Protein AF-A0A973JVB3-F1 (afdb_monomer)

Structure (mmCIF, N/CA/C/O backbone):
data_AF-A0A973JVB3-F1
#
_entry.id   AF-A0A973JVB3-F1
#
loop_
_atom_site.group_PDB
_atom_site.id
_atom_site.type_symbol
_atom_site.label_atom_id
_atom_site.label_alt_id
_atom_site.label_comp_id
_atom_site.label_asym_id
_atom_site.label_entity_id
_atom_site.label_seq_id
_atom_site.pdbx_PDB_ins_code
_atom_site.Cartn_x
_atom_site.Cartn_y
_atom_site.Cartn_z
_atom_site.occupancy
_atom_site.B_iso_or_equiv
_atom_site.auth_seq_id
_atom_site.auth_comp_id
_atom_site.auth_asym_id
_atom_site.auth_atom_id
_atom_site.pdbx_PDB_model_num
ATOM 1 N N . MET A 1 1 ? -11.507 2.775 -20.007 1.00 52.94 1 MET A N 1
ATOM 2 C CA . MET A 1 1 ? -10.205 2.833 -20.712 1.00 52.94 1 MET A CA 1
ATOM 3 C C . MET A 1 1 ? -9.168 3.548 -19.853 1.00 52.94 1 MET A C 1
ATOM 5 O O . MET A 1 1 ? -8.205 2.884 -19.510 1.00 52.94 1 MET A O 1
ATOM 9 N N . ALA A 1 2 ? -9.436 4.765 -19.360 1.00 63.34 2 ALA A N 1
ATOM 10 C CA . ALA A 1 2 ? -8.522 5.528 -18.490 1.00 63.34 2 ALA A CA 1
ATOM 11 C C . ALA A 1 2 ? -7.919 4.757 -17.288 1.00 63.34 2 ALA A C 1
ATOM 13 O O . ALA A 1 2 ? -6.720 4.841 -17.047 1.00 63.34 2 ALA A O 1
ATOM 14 N N . ASP A 1 3 ? -8.703 3.939 -16.573 1.00 66.56 3 ASP A N 1
ATOM 15 C CA . ASP A 1 3 ? -8.200 3.204 -15.395 1.00 66.56 3 ASP A CA 1
ATOM 16 C C . ASP A 1 3 ? -7.107 2.171 -15.710 1.00 66.56 3 ASP A C 1
ATOM 18 O O . ASP A 1 3 ? -6.254 1.888 -14.866 1.00 66.56 3 ASP A O 1
ATOM 22 N N . LYS A 1 4 ? -7.126 1.580 -16.914 1.00 71.69 4 LYS A N 1
ATOM 23 C CA . LYS A 1 4 ? -6.082 0.632 -17.335 1.00 71.69 4 LYS A CA 1
ATOM 24 C C . LYS A 1 4 ? -4.776 1.361 -17.631 1.00 71.69 4 LYS A C 1
ATOM 26 O O . LYS A 1 4 ? -3.719 0.867 -17.244 1.00 71.69 4 LYS A O 1
ATOM 31 N N . ASP A 1 5 ? -4.865 2.535 -18.244 1.00 80.25 5 ASP A N 1
ATO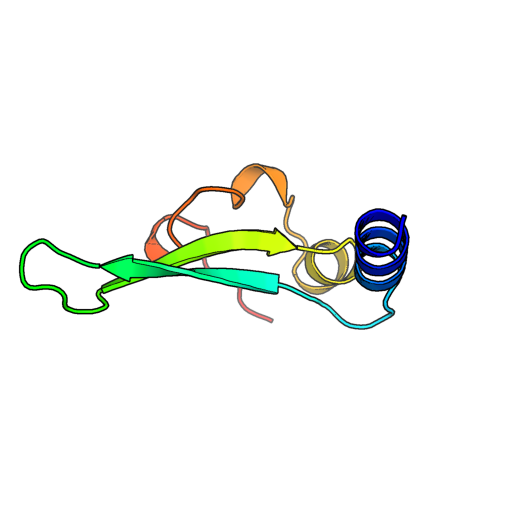M 32 C CA . ASP A 1 5 ? -3.701 3.341 -18.605 1.00 80.25 5 ASP A CA 1
ATOM 33 C C . ASP A 1 5 ? -2.997 3.861 -17.345 1.00 80.25 5 ASP A C 1
ATOM 35 O O . ASP A 1 5 ? -1.784 3.718 -17.209 1.00 80.25 5 ASP A O 1
ATOM 39 N N . CYS A 1 6 ? -3.757 4.337 -16.352 1.00 82.19 6 CYS A N 1
ATOM 40 C CA . CYS A 1 6 ? -3.202 4.764 -15.065 1.00 82.19 6 CYS A CA 1
ATOM 41 C C . CYS A 1 6 ? -2.491 3.625 -14.317 1.00 82.19 6 CYS A C 1
ATOM 43 O O . CYS A 1 6 ? -1.404 3.831 -13.777 1.00 82.19 6 CYS A O 1
ATOM 45 N N . LYS A 1 7 ? -3.062 2.412 -14.307 1.00 84.69 7 LYS A N 1
ATOM 46 C CA . LYS A 1 7 ? -2.415 1.241 -13.687 1.00 84.69 7 LYS A CA 1
ATOM 47 C C . LYS A 1 7 ? -1.096 0.889 -14.373 1.00 84.69 7 LYS A C 1
ATOM 49 O O . LYS A 1 7 ? -0.111 0.630 -13.690 1.00 84.69 7 LYS A O 1
ATOM 54 N N . LEU A 1 8 ? -1.069 0.910 -15.706 1.00 88.19 8 LEU A N 1
ATOM 55 C CA . LEU A 1 8 ? 0.142 0.649 -16.486 1.00 88.19 8 LEU A CA 1
ATOM 56 C C . LEU A 1 8 ? 1.232 1.699 -16.242 1.00 88.19 8 LEU A C 1
ATOM 58 O O . LEU A 1 8 ? 2.407 1.339 -16.169 1.00 88.19 8 LEU A O 1
ATOM 62 N N . ILE A 1 9 ? 0.848 2.970 -16.092 1.00 89.38 9 ILE A N 1
ATOM 63 C CA . ILE A 1 9 ? 1.776 4.058 -15.761 1.00 89.38 9 ILE A CA 1
ATOM 64 C C . ILE A 1 9 ? 2.388 3.832 -14.378 1.00 89.38 9 ILE A C 1
ATOM 66 O O . ILE A 1 9 ? 3.608 3.857 -14.254 1.00 89.38 9 ILE A O 1
ATOM 70 N N . ILE A 1 10 ? 1.567 3.564 -13.357 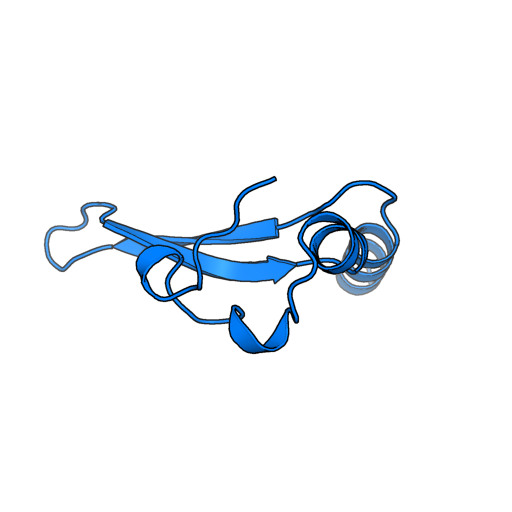1.00 91.19 10 ILE A N 1
ATOM 71 C CA . ILE A 1 10 ? 2.039 3.349 -11.980 1.00 91.19 10 ILE A CA 1
ATOM 72 C C . ILE A 1 10 ? 2.969 2.130 -11.896 1.00 91.19 10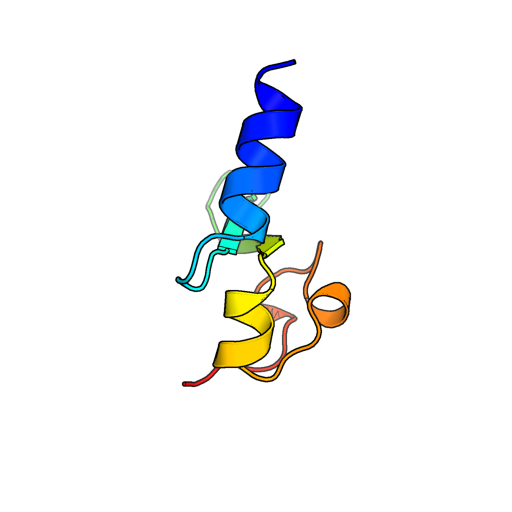 ILE A C 1
ATOM 74 O O . ILE A 1 10 ? 4.031 2.210 -11.278 1.00 91.19 10 ILE A O 1
ATOM 78 N N . GLU A 1 11 ? 2.613 1.023 -12.555 1.00 93.50 11 GLU A N 1
ATOM 79 C CA . GLU A 1 11 ? 3.423 -0.203 -12.548 1.00 93.50 11 GLU A CA 1
ATOM 80 C C . GLU A 1 11 ? 4.808 -0.002 -13.187 1.00 93.50 11 GLU A C 1
ATOM 82 O O . GLU A 1 11 ? 5.766 -0.673 -12.813 1.00 93.50 11 GLU A O 1
ATOM 87 N N . ASN A 1 12 ? 4.939 0.938 -14.128 1.00 91.62 12 ASN A N 1
ATOM 88 C CA . ASN A 1 12 ? 6.197 1.230 -14.822 1.00 91.62 12 ASN A CA 1
ATOM 89 C C . ASN A 1 12 ? 6.870 2.532 -14.375 1.00 91.62 12 ASN A C 1
ATOM 91 O O . ASN A 1 12 ? 7.859 2.941 -14.983 1.00 91.62 12 ASN A O 1
ATOM 95 N N . PHE A 1 13 ? 6.355 3.180 -13.333 1.00 92.62 13 PHE A N 1
ATOM 96 C CA . PHE A 1 13 ? 6.923 4.415 -12.816 1.00 92.62 13 PHE A CA 1
ATOM 97 C C . PHE A 1 13 ? 8.284 4.132 -12.150 1.00 92.62 13 PHE A C 1
ATOM 99 O O . PHE A 1 13 ? 8.350 3.228 -11.318 1.00 92.62 13 PHE A O 1
ATOM 106 N N . PRO A 1 14 ? 9.359 4.885 -12.465 1.00 93.25 14 PRO A N 1
ATOM 107 C CA . PRO A 1 14 ? 10.725 4.607 -11.994 1.00 93.25 14 PRO A CA 1
ATOM 108 C C . PRO A 1 14 ? 10.970 5.066 -10.546 1.00 93.25 14 PRO A C 1
ATOM 110 O O . PRO A 1 14 ? 12.095 5.361 -10.155 1.00 93.25 14 PRO A O 1
ATOM 113 N N . ILE A 1 15 ? 9.902 5.216 -9.763 1.00 94.12 15 ILE A N 1
ATOM 114 C CA . ILE A 1 15 ? 9.948 5.568 -8.345 1.00 94.12 15 ILE A CA 1
ATOM 115 C C . ILE A 1 15 ? 9.037 4.586 -7.616 1.00 94.12 15 ILE A C 1
ATOM 117 O O . ILE A 1 15 ? 7.935 4.288 -8.089 1.00 94.12 15 ILE A O 1
ATOM 121 N N . GLY A 1 16 ? 9.496 4.096 -6.463 1.00 93.31 16 GLY A N 1
ATOM 122 C CA . GLY A 1 16 ? 8.711 3.221 -5.603 1.00 93.31 16 GLY A CA 1
ATOM 123 C C . GLY A 1 16 ? 7.361 3.848 -5.261 1.00 93.31 16 GLY A C 1
ATOM 124 O O . GLY A 1 16 ? 7.286 4.965 -4.748 1.00 93.31 16 GLY A O 1
ATOM 125 N N . PHE A 1 17 ? 6.289 3.121 -5.554 1.00 94.69 17 PHE A N 1
ATOM 126 C CA . PHE A 1 17 ? 4.919 3.536 -5.302 1.00 94.69 17 PHE A CA 1
ATOM 127 C C . PHE A 1 17 ? 4.225 2.535 -4.385 1.00 94.69 17 PHE A C 1
ATOM 129 O O . PHE A 1 17 ? 4.288 1.325 -4.605 1.00 94.69 17 PHE A O 1
ATOM 136 N N . ILE A 1 18 ? 3.496 3.064 -3.404 1.00 93.69 18 ILE A N 1
ATOM 137 C CA . ILE A 1 18 ? 2.617 2.308 -2.5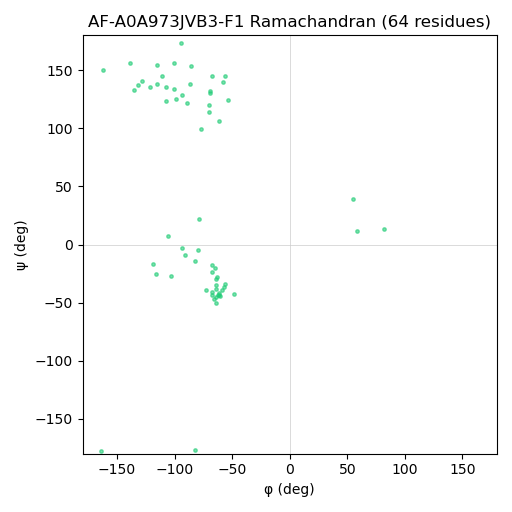19 1.00 93.69 18 ILE A CA 1
ATOM 138 C C . ILE A 1 18 ? 1.286 3.044 -2.364 1.00 93.69 18 ILE A C 1
ATOM 140 O O . ILE A 1 18 ? 1.243 4.249 -2.119 1.00 93.69 18 ILE A O 1
ATOM 144 N N . TYR A 1 19 ? 0.190 2.305 -2.502 1.00 94.31 19 TYR A N 1
ATOM 145 C CA . TYR A 1 19 ? -1.159 2.776 -2.230 1.00 94.31 19 TYR A CA 1
ATOM 146 C C . TYR A 1 19 ? -1.675 2.142 -0.942 1.00 94.31 19 TYR A C 1
ATOM 148 O O . TYR A 1 19 ? -1.727 0.915 -0.817 1.00 94.31 19 TYR A O 1
ATOM 156 N N . LEU A 1 20 ? -2.071 2.988 0.005 1.00 95.81 20 LEU A N 1
ATOM 157 C CA . LEU A 1 20 ? -2.508 2.601 1.341 1.00 95.81 20 LEU A CA 1
ATOM 158 C C . LEU A 1 20 ? -3.983 2.954 1.541 1.00 95.81 20 LEU A C 1
ATOM 160 O O . LEU A 1 20 ? -4.420 4.048 1.183 1.00 95.81 20 LEU A O 1
ATOM 164 N N . LYS A 1 21 ? -4.740 2.048 2.159 1.00 96.75 21 LYS A N 1
ATOM 165 C CA . LYS A 1 21 ? -6.067 2.340 2.719 1.00 96.75 21 LYS A CA 1
ATOM 166 C C . LYS A 1 21 ? -5.932 2.521 4.218 1.00 96.75 21 LYS A C 1
ATOM 168 O O . LYS A 1 21 ? -5.319 1.688 4.870 1.00 96.75 21 LYS A O 1
ATOM 173 N N . THR A 1 22 ? -6.530 3.555 4.786 1.00 97.62 22 THR A N 1
ATOM 174 C CA . THR A 1 22 ? -6.565 3.711 6.243 1.00 97.62 22 THR A CA 1
ATOM 175 C C . THR A 1 22 ? -7.458 2.638 6.870 1.00 97.62 22 THR A C 1
ATOM 177 O O . THR A 1 22 ? -8.580 2.417 6.411 1.00 97.62 22 THR A O 1
ATOM 180 N N . ALA A 1 23 ? -6.974 1.975 7.918 1.00 96.94 23 ALA A N 1
ATOM 181 C CA . ALA A 1 23 ? -7.767 1.084 8.754 1.00 96.94 23 ALA A CA 1
ATOM 182 C C . ALA A 1 23 ? -8.306 1.862 9.957 1.00 96.94 23 ALA A C 1
ATOM 184 O O . ALA A 1 23 ? -7.541 2.508 10.678 1.00 96.94 23 ALA A O 1
ATOM 185 N N . PHE A 1 24 ? -9.615 1.769 10.183 1.00 97.62 24 PHE A N 1
ATOM 186 C CA . PHE A 1 24 ? -10.296 2.430 11.291 1.00 97.62 24 PHE A CA 1
ATOM 187 C C . PHE A 1 24 ? -10.782 1.407 12.318 1.00 97.62 24 PHE A C 1
ATOM 189 O O . PHE A 1 24 ? -11.185 0.298 11.959 1.00 97.62 24 PHE A O 1
ATOM 196 N N . ASN A 1 25 ? -10.743 1.773 13.595 1.00 96.69 25 ASN A N 1
ATOM 197 C CA . ASN A 1 25 ? -11.373 0.997 14.662 1.00 96.69 25 ASN A CA 1
ATOM 198 C C . ASN A 1 25 ? -12.884 1.316 14.763 1.00 96.69 25 ASN A C 1
ATOM 200 O O . ASN A 1 25 ? -13.436 2.086 13.978 1.00 96.69 25 ASN A O 1
ATOM 204 N N . GLN A 1 26 ? -13.574 0.718 15.740 1.00 97.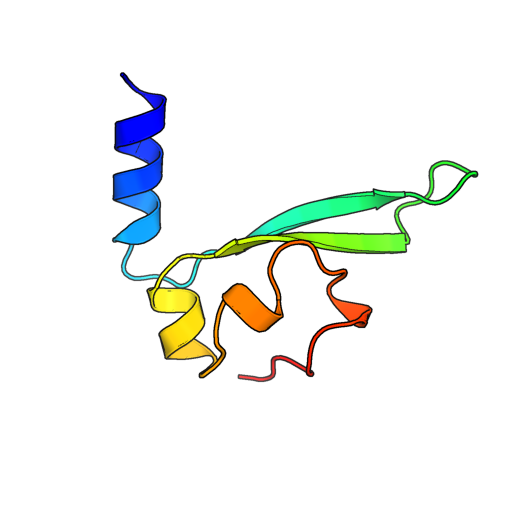19 26 GLN A N 1
ATOM 205 C CA . GLN A 1 26 ? -15.020 0.907 15.932 1.00 97.19 26 GLN A CA 1
ATOM 206 C C . GLN A 1 26 ? -15.407 2.331 16.368 1.00 97.19 26 GLN A C 1
ATOM 208 O O . GLN A 1 26 ? -16.538 2.745 16.124 1.00 97.19 26 GLN A O 1
ATOM 213 N N . SER A 1 27 ? -14.488 3.085 16.982 1.00 97.50 27 SER A N 1
ATOM 214 C CA . SER A 1 27 ? -14.671 4.503 17.323 1.00 97.50 27 SER A CA 1
ATOM 215 C C . SER A 1 27 ? -14.452 5.441 16.130 1.00 97.50 27 SER A C 1
ATOM 217 O O . SER A 1 27 ? -14.689 6.640 16.257 1.00 97.50 27 SER A O 1
ATOM 219 N N . GLY A 1 28 ? -14.042 4.921 14.967 1.00 96.88 28 GLY A N 1
ATOM 220 C CA . GLY A 1 28 ? -13.761 5.718 13.772 1.00 96.88 28 GLY A CA 1
ATOM 221 C C . GLY A 1 28 ? -12.371 6.361 13.763 1.00 96.88 28 GLY A C 1
ATOM 222 O O . GLY A 1 28 ? -12.106 7.235 12.941 1.00 96.88 28 GLY A O 1
ATOM 223 N N . GLU A 1 29 ? -11.470 5.939 14.647 1.00 97.69 29 GLU A N 1
ATOM 224 C CA . GLU A 1 29 ? -10.094 6.429 14.706 1.00 97.69 29 GLU A CA 1
ATOM 225 C C . GLU A 1 29 ? -9.208 5.627 13.750 1.00 97.69 29 GLU A C 1
ATOM 227 O O . GLU A 1 29 ? -9.317 4.401 13.657 1.00 97.69 29 GLU A O 1
ATOM 232 N N . ALA A 1 30 ? -8.315 6.318 13.040 1.00 97.62 30 ALA A N 1
ATOM 233 C CA . ALA A 1 3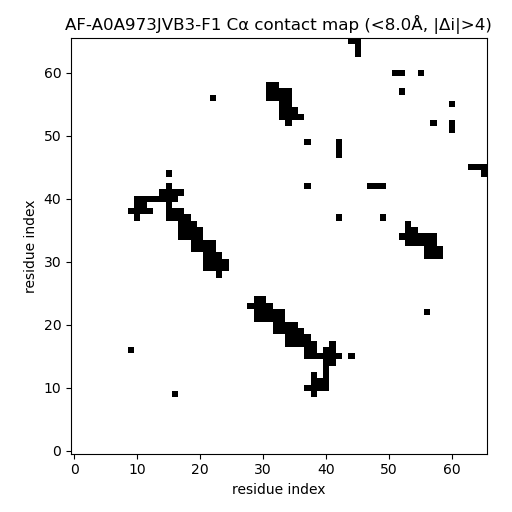0 ? -7.311 5.680 12.199 1.00 97.62 30 ALA A CA 1
ATOM 234 C C . ALA A 1 30 ? -6.268 4.984 13.083 1.00 97.62 30 ALA A C 1
ATOM 236 O O . ALA A 1 30 ? -5.604 5.637 13.886 1.00 97.62 30 ALA A O 1
ATOM 237 N N . VAL A 1 31 ? -6.120 3.670 12.927 1.00 97.38 31 VAL A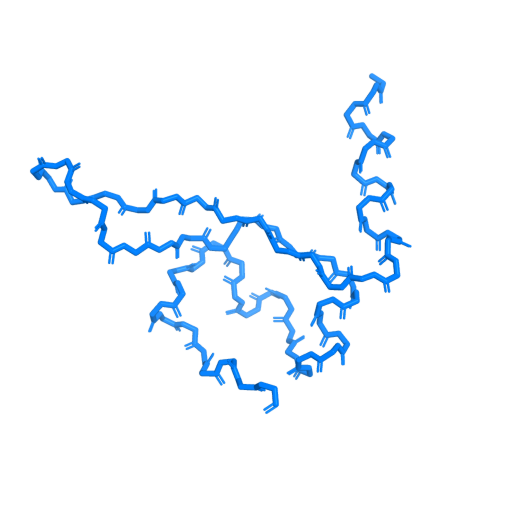 N 1
ATOM 238 C CA . VAL A 1 31 ? -5.225 2.850 13.763 1.00 97.38 31 VAL A CA 1
ATOM 239 C C . VAL A 1 31 ? -4.123 2.155 12.974 1.00 97.38 31 VAL A C 1
ATOM 241 O O . VAL A 1 31 ? -3.157 1.689 13.568 1.00 97.38 31 VAL A O 1
ATOM 244 N N . ASP A 1 32 ? -4.258 2.063 11.650 1.00 96.75 32 ASP A N 1
ATOM 245 C CA . ASP A 1 32 ? -3.277 1.409 10.783 1.00 96.75 32 ASP A CA 1
ATOM 246 C C . ASP A 1 32 ? -3.494 1.788 9.310 1.00 96.75 32 ASP A C 1
ATOM 248 O O . ASP A 1 32 ? -4.419 2.534 8.970 1.00 96.75 32 ASP A O 1
ATOM 252 N N . PHE A 1 33 ? -2.693 1.206 8.423 1.00 97.06 33 PHE A N 1
ATOM 253 C CA . PHE A 1 33 ? -2.899 1.227 6.983 1.00 97.06 33 PHE A CA 1
ATOM 254 C C . PHE A 1 33 ? -2.852 -0.179 6.400 1.00 97.06 33 PHE A C 1
ATOM 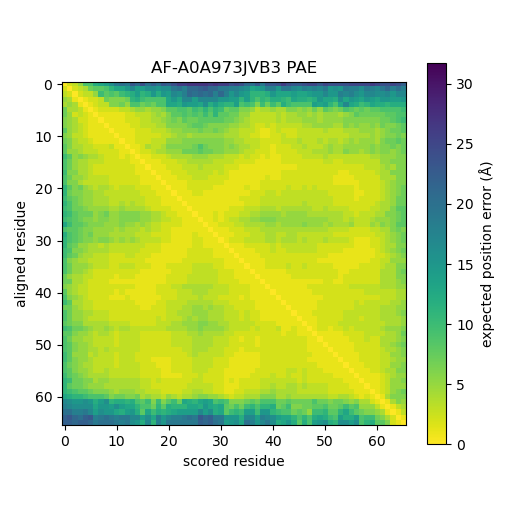256 O O . PHE A 1 33 ? -2.005 -0.978 6.770 1.00 97.06 33 PHE A O 1
ATOM 263 N N . ILE A 1 34 ? -3.723 -0.459 5.437 1.00 96.50 34 ILE A N 1
ATOM 264 C CA . ILE A 1 34 ? -3.742 -1.689 4.652 1.00 96.50 34 ILE A CA 1
ATOM 265 C C . ILE A 1 34 ? -3.057 -1.427 3.313 1.00 96.50 34 ILE A C 1
ATOM 267 O O . ILE A 1 34 ? -3.461 -0.524 2.566 1.00 96.50 34 ILE A O 1
ATOM 271 N N . VAL A 1 35 ? -2.053 -2.237 2.981 1.00 95.38 35 VAL A N 1
ATOM 272 C CA . VAL A 1 35 ? -1.362 -2.153 1.689 1.00 95.38 35 VAL A CA 1
ATOM 273 C C . VAL A 1 35 ? -2.298 -2.620 0.587 1.00 95.38 35 VAL A C 1
ATOM 275 O O . VAL A 1 35 ? -2.668 -3.784 0.517 1.00 95.38 35 VAL A O 1
ATOM 278 N N . SER A 1 36 ? -2.687 -1.709 -0.295 1.00 94.81 36 SER A N 1
ATOM 279 C CA . SER A 1 36 ? -3.661 -1.998 -1.353 1.00 94.81 36 SER A CA 1
ATOM 280 C C . SER A 1 36 ? -3.031 -2.199 -2.723 1.00 94.81 36 SER A C 1
ATOM 282 O O . SER A 1 36 ? -3.615 -2.864 -3.572 1.00 94.81 36 SER A O 1
ATOM 284 N N . SER A 1 37 ? -1.872 -1.591 -2.971 1.00 94.12 37 SER A N 1
ATOM 285 C CA . SER A 1 37 ? -1.098 -1.791 -4.195 1.00 94.12 37 SER A CA 1
ATOM 286 C C . SER A 1 37 ? 0.328 -1.320 -3.977 1.00 94.12 37 SER A C 1
ATOM 288 O O . SER A 1 37 ? 0.554 -0.353 -3.257 1.00 94.12 37 SER A O 1
ATOM 290 N N . VAL A 1 38 ? 1.271 -1.941 -4.671 1.00 94.69 38 VAL A N 1
ATOM 291 C CA . VAL A 1 38 ? 2.637 -1.440 -4.850 1.00 94.69 38 VAL A CA 1
ATOM 292 C C . VAL A 1 38 ? 3.056 -1.676 -6.296 1.00 94.69 38 VAL A C 1
ATOM 294 O O . VAL A 1 38 ? 2.474 -2.546 -6.952 1.00 94.69 38 VAL A O 1
ATOM 297 N N . ASN A 1 39 ? 4.018 -0.905 -6.798 1.00 96.25 39 ASN A N 1
ATOM 298 C CA . ASN A 1 39 ? 4.624 -1.155 -8.109 1.00 96.25 39 ASN A CA 1
ATOM 299 C C . ASN A 1 39 ? 5.905 -1.997 -7.990 1.00 96.25 39 ASN A C 1
ATOM 301 O O . ASN A 1 39 ? 6.398 -2.254 -6.890 1.00 96.25 39 ASN A O 1
ATOM 305 N N . LYS A 1 40 ? 6.461 -2.401 -9.138 1.00 95.69 40 LYS A N 1
ATOM 306 C CA . LYS A 1 40 ? 7.721 -3.161 -9.199 1.00 95.69 40 LYS A CA 1
ATOM 307 C C . LYS A 1 40 ? 8.902 -2.426 -8.560 1.00 95.69 40 LYS A C 1
ATOM 309 O O . LYS A 1 40 ? 9.686 -3.042 -7.852 1.00 95.69 40 LYS A O 1
ATOM 314 N N . GLU A 1 41 ? 8.988 -1.108 -8.743 1.00 95.81 41 GLU A N 1
ATOM 315 C CA . GLU A 1 41 ? 10.103 -0.315 -8.216 1.00 95.81 41 GLU A CA 1
ATOM 316 C C . GLU A 1 41 ? 10.126 -0.337 -6.681 1.00 95.81 41 GLU A C 1
ATOM 318 O O . GLU A 1 41 ? 11.186 -0.387 -6.066 1.00 95.81 41 GLU A O 1
ATOM 323 N N . PHE A 1 42 ? 8.953 -0.365 -6.040 1.00 94.19 42 PHE A N 1
ATOM 324 C CA . PHE A 1 42 ? 8.845 -0.503 -4.590 1.00 94.19 42 PHE A CA 1
ATOM 325 C C . PHE A 1 42 ? 9.393 -1.852 -4.102 1.00 94.19 42 PHE A C 1
ATOM 327 O O . PHE A 1 42 ? 10.160 -1.893 -3.142 1.00 94.19 42 PHE A O 1
ATOM 334 N N . GLU A 1 43 ? 9.043 -2.954 -4.770 1.00 93.00 43 GLU A N 1
ATOM 335 C CA . GLU A 1 43 ? 9.592 -4.277 -4.442 1.00 93.00 43 GLU A CA 1
ATOM 336 C C . GLU A 1 43 ? 11.110 -4.322 -4.604 1.00 93.00 43 GLU A C 1
ATOM 338 O O . GLU A 1 43 ? 11.818 -4.846 -3.742 1.00 93.00 43 GLU A O 1
ATOM 343 N N . GLU A 1 44 ? 11.616 -3.756 -5.699 1.00 93.06 44 GLU A N 1
ATOM 344 C CA . GLU A 1 44 ? 13.041 -3.754 -6.009 1.00 93.06 44 GLU A CA 1
ATOM 345 C C . GLU A 1 44 ? 13.849 -2.904 -5.029 1.00 93.06 44 GLU A C 1
ATOM 347 O O . GLU A 1 44 ? 14.931 -3.338 -4.614 1.00 93.06 44 GLU A O 1
ATOM 352 N N . LEU A 1 45 ? 13.330 -1.737 -4.640 1.00 92.06 45 LEU A N 1
ATOM 353 C CA . LEU A 1 45 ? 13.972 -0.824 -3.697 1.00 92.06 45 LEU A CA 1
ATOM 354 C C . LEU A 1 45 ? 14.072 -1.444 -2.301 1.00 92.06 45 LEU A C 1
ATOM 356 O O . LEU A 1 45 ? 15.141 -1.425 -1.696 1.00 92.06 45 LEU A O 1
ATOM 360 N N . PHE A 1 46 ? 12.977 -2.028 -1.813 1.00 89.50 46 PHE A N 1
ATOM 361 C CA . PHE A 1 46 ? 12.895 -2.552 -0.448 1.00 89.50 46 PHE A CA 1
ATOM 362 C C . PHE A 1 46 ? 13.233 -4.043 -0.327 1.00 89.50 46 PHE A C 1
ATOM 364 O O . PHE A 1 46 ? 13.261 -4.572 0.780 1.00 89.50 46 PHE A O 1
ATOM 371 N N . LYS A 1 47 ? 13.507 -4.728 -1.444 1.00 90.62 47 LYS A N 1
ATOM 372 C CA . LYS A 1 47 ? 13.815 -6.171 -1.500 1.00 90.62 47 LYS A CA 1
ATOM 373 C C . LYS A 1 47 ? 12.735 -7.042 -0.855 1.00 90.62 47 LYS A C 1
ATOM 375 O O . LYS A 1 47 ? 13.032 -8.056 -0.227 1.00 90.62 47 LYS A O 1
ATOM 380 N N . ILE A 1 48 ? 11.477 -6.668 -1.063 1.00 89.69 48 ILE A N 1
ATOM 381 C CA . ILE A 1 48 ? 10.311 -7.395 -0.559 1.00 89.69 48 ILE A CA 1
ATOM 382 C C . ILE A 1 48 ? 9.481 -7.955 -1.713 1.00 89.69 48 ILE A C 1
ATOM 384 O O . ILE A 1 48 ? 9.459 -7.403 -2.808 1.00 89.69 48 ILE A O 1
ATOM 388 N N . ASN A 1 49 ? 8.746 -9.030 -1.446 1.00 91.44 49 ASN A N 1
ATOM 389 C CA . ASN A 1 49 ? 7.756 -9.566 -2.375 1.00 91.44 49 ASN A CA 1
ATOM 390 C C . ASN A 1 49 ? 6.402 -8.900 -2.106 1.00 91.44 49 ASN A C 1
ATOM 392 O O . ASN A 1 49 ? 5.868 -9.033 -1.006 1.00 91.44 49 ASN A O 1
ATOM 396 N N . ARG A 1 50 ? 5.796 -8.232 -3.093 1.00 92.69 50 ARG A N 1
ATOM 397 C CA . ARG A 1 50 ? 4.519 -7.525 -2.886 1.00 92.69 50 ARG A CA 1
ATOM 398 C C . ARG A 1 50 ? 3.415 -8.430 -2.344 1.00 92.69 50 ARG A C 1
ATOM 400 O O . ARG A 1 50 ? 2.614 -7.999 -1.520 1.00 92.69 50 ARG A O 1
ATOM 407 N N . ASN A 1 51 ? 3.390 -9.701 -2.740 1.00 93.81 51 ASN A N 1
ATOM 408 C CA . ASN A 1 51 ? 2.355 -10.643 -2.311 1.00 93.81 51 ASN A CA 1
ATOM 409 C C . ASN A 1 51 ? 2.427 -10.964 -0.813 1.00 93.81 51 ASN A C 1
ATOM 411 O O . ASN A 1 51 ? 1.454 -11.461 -0.251 1.00 93.81 51 ASN A O 1
ATOM 415 N N . THR A 1 52 ? 3.553 -10.695 -0.146 1.00 92.00 52 THR A N 1
ATOM 416 C CA . THR A 1 52 ? 3.657 -10.894 1.303 1.00 92.00 52 THR A CA 1
ATOM 417 C C . THR A 1 52 ? 3.079 -9.729 2.095 1.00 92.00 52 THR A C 1
ATOM 419 O O . THR A 1 52 ? 2.828 -9.914 3.287 1.00 92.00 52 THR A O 1
ATOM 422 N N . ILE A 1 53 ? 2.828 -8.578 1.459 1.00 93.69 53 ILE A N 1
ATOM 423 C CA . ILE A 1 53 ? 2.339 -7.357 2.112 1.00 93.69 53 ILE A CA 1
ATOM 424 C C . ILE A 1 53 ? 0.945 -6.914 1.650 1.00 93.69 53 ILE A C 1
ATOM 426 O O . ILE A 1 53 ? 0.257 -6.254 2.422 1.00 93.69 53 ILE A O 1
ATOM 430 N N . LEU A 1 54 ? 0.510 -7.267 0.434 1.00 95.19 54 LEU A N 1
ATOM 431 C CA . LEU A 1 54 ? -0.812 -6.891 -0.084 1.00 95.19 54 LEU A CA 1
ATOM 432 C C . LEU A 1 54 ? -1.946 -7.389 0.824 1.00 95.19 54 LEU A C 1
ATOM 434 O O . LEU A 1 54 ? -1.901 -8.500 1.347 1.00 95.19 54 LEU A O 1
ATOM 438 N N . ASP A 1 55 ? -2.954 -6.533 0.996 1.00 96.06 55 ASP A N 1
ATOM 439 C CA . ASP A 1 55 ? -4.142 -6.719 1.837 1.00 96.06 55 ASP A CA 1
ATOM 440 C C . ASP A 1 55 ? -3.860 -6.965 3.331 1.00 96.06 55 ASP A C 1
ATOM 442 O O . ASP A 1 55 ? -4.775 -7.281 4.093 1.00 96.06 55 ASP A O 1
ATOM 446 N N . LYS A 1 56 ? -2.619 -6.749 3.781 1.00 95.06 56 LYS A N 1
ATOM 447 C CA . LYS A 1 56 ? -2.243 -6.773 5.199 1.00 95.06 56 LYS A CA 1
ATOM 448 C C . LYS A 1 56 ? -2.127 -5.372 5.765 1.00 95.06 56 LYS A C 1
ATOM 450 O O . LYS A 1 56 ? -1.872 -4.408 5.033 1.00 95.06 56 LYS A O 1
ATOM 455 N N . LYS A 1 57 ? -2.275 -5.264 7.085 1.00 95.25 57 LYS A N 1
ATOM 456 C CA . LYS A 1 57 ? -1.915 -4.037 7.794 1.00 95.25 57 LYS A CA 1
ATOM 457 C C . LYS A 1 57 ? -0.406 -3.838 7.756 1.00 95.25 57 LYS A C 1
ATOM 459 O O . LYS A 1 57 ? 0.337 -4.807 7.875 1.00 95.25 57 LYS A O 1
ATOM 464 N N . LEU A 1 58 ? 0.064 -2.598 7.666 1.00 91.62 58 LEU A N 1
ATOM 465 C CA . LEU A 1 58 ? 1.496 -2.295 7.699 1.00 91.62 58 LEU A CA 1
ATOM 466 C C . LEU A 1 58 ? 2.154 -2.824 8.977 1.00 91.62 58 LEU A C 1
ATOM 468 O O . LEU A 1 58 ? 3.266 -3.343 8.909 1.00 91.62 58 LEU A O 1
ATOM 472 N N . SER A 1 59 ? 1.459 -2.774 10.115 1.00 91.81 59 SER A N 1
ATOM 473 C CA . SER A 1 59 ? 1.956 -3.343 11.376 1.00 91.81 59 SER A CA 1
ATOM 474 C C . SER A 1 59 ? 2.132 -4.871 11.365 1.00 91.81 59 SER A C 1
ATOM 476 O O . SER A 1 59 ? 2.887 -5.398 12.179 1.00 91.81 59 SER A O 1
ATOM 478 N N . GLU A 1 60 ? 1.470 -5.583 10.446 1.00 90.62 60 GLU A N 1
ATOM 479 C CA . GLU A 1 60 ? 1.574 -7.039 10.258 1.00 90.62 60 GLU A CA 1
ATOM 480 C C . GLU A 1 60 ? 2.658 -7.422 9.238 1.00 90.62 60 GLU A C 1
ATOM 482 O O . GLU A 1 60 ? 2.953 -8.606 9.055 1.00 90.62 60 GLU A O 1
ATOM 487 N N . THR A 1 61 ? 3.229 -6.440 8.535 1.00 84.25 61 THR A N 1
ATOM 488 C CA . THR A 1 61 ? 4.298 -6.667 7.558 1.00 84.25 61 THR A CA 1
ATOM 489 C C . THR A 1 61 ? 5.666 -6.690 8.231 1.00 84.25 61 THR A C 1
ATOM 491 O O . THR A 1 61 ? 5.869 -6.091 9.289 1.00 84.25 61 THR A O 1
ATOM 494 N N . GLU A 1 62 ? 6.626 -7.395 7.624 1.00 76.25 62 GLU A N 1
ATOM 495 C CA . GLU A 1 62 ? 8.023 -7.295 8.051 1.00 76.25 62 GLU A CA 1
ATOM 496 C C . GLU A 1 62 ? 8.479 -5.837 7.993 1.00 76.25 62 GLU A C 1
ATOM 498 O O . GLU A 1 62 ? 8.051 -5.068 7.133 1.00 76.25 62 GLU A O 1
ATOM 503 N N . ARG A 1 63 ? 9.341 -5.443 8.933 1.00 70.25 63 ARG A N 1
ATOM 504 C CA . ARG A 1 63 ? 9.787 -4.058 9.055 1.00 70.25 63 ARG A CA 1
ATOM 505 C C . ARG A 1 63 ? 10.513 -3.639 7.775 1.00 70.25 63 ARG A C 1
ATOM 507 O O . ARG A 1 63 ? 11.651 -4.034 7.550 1.00 70.25 63 ARG A O 1
ATOM 514 N N . ILE A 1 64 ? 9.852 -2.812 6.970 1.00 66.31 64 ILE A N 1
ATOM 515 C CA . ILE A 1 64 ? 10.420 -2.237 5.754 1.00 66.31 64 ILE A CA 1
ATOM 516 C C . ILE A 1 64 ? 11.362 -1.103 6.185 1.00 66.31 64 ILE A C 1
ATOM 518 O O . ILE A 1 64 ? 10.909 -0.017 6.549 1.00 66.31 64 ILE A O 1
ATOM 522 N N . ALA A 1 65 ? 12.666 -1.374 6.228 1.00 56.50 65 ALA A N 1
ATOM 523 C CA . ALA A 1 65 ? 13.704 -0.364 6.423 1.00 56.50 65 ALA A CA 1
ATOM 524 C C . ALA A 1 65 ? 14.441 -0.147 5.088 1.00 56.50 65 ALA A C 1
ATOM 526 O O . ALA A 1 65 ? 14.731 -1.142 4.423 1.00 56.50 65 ALA A O 1
ATOM 527 N N . PRO A 1 66 ? 14.710 1.104 4.670 1.00 54.66 66 PRO A N 1
ATOM 528 C CA . PRO A 1 66 ? 15.713 1.361 3.642 1.00 54.66 66 PRO A CA 1
ATOM 529 C C . PRO A 1 66 ? 17.124 1.002 4.131 1.00 54.66 66 PRO A C 1
ATOM 531 O O . PRO A 1 66 ? 17.365 1.063 5.363 1.00 54.66 66 PRO A O 1
#

Solvent-accessible surface area (backbone atoms only — not comparable to full-atom values): 4016 Å² total; per-residue (Å²): 114,68,72,61,54,53,52,55,48,53,48,65,35,97,55,64,39,76,42,72,42,79,35,61,52,96,88,69,46,80,74,50,36,28,30,72,46,69,23,58,40,30,26,66,73,60,73,47,64,62,84,79,38,54,81,31,43,58,90,76,33,78,87,88,64,133

Radius of gyration: 13.36 Å; Cα cont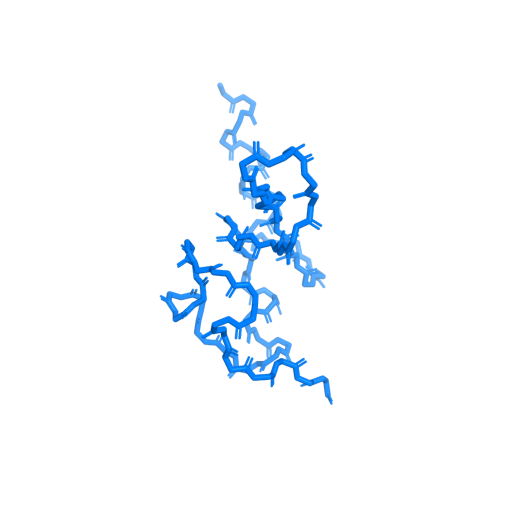acts (8 Å, |Δi|>4): 94; chains: 1; bounding box: 31×17×38 Å

Nearest PDB structures (foldseek):
  5luv-assembly1_B  TM=8.635E-01  e=1.458E-02  Pseudomonas putida W619
  5luv-assembly1_A  TM=8.097E-01  e=2.805E-02  Pseudomonas putida W619
  7r4s-assembly2_D  TM=8.142E-01  e=4.435E-02  Pseudomonas putida KT2440
  6ndp-assembly1_B  TM=7.161E-01  e=5.694E-01  Xanthomonas campestris pv. campestris str. 8004
  2g3a-assembly1_A-2  TM=3.526E-01  e=1.732E+00  Agrobacterium fabrum str. C58

Foldseek 3Di:
DVVVVVVVCQQPPQAKDWDWDFDADPVRDGDFTQTADIHPNNCVVQVHDVVQRHRDTPVPGDDRDD

Mean predicted aligned error: 4.63 Å

Sequence (66 aa):
MADKDCKLIIENFPIGFIYLKTAFNQSGEAVDFIVSSVNKEFEELFKINRNTILDKKLSETERIAP

pLDDT: mean 89.45, std 10.98, range [52.94, 97.69]

Secondary structure (DSSP, 8-state):
-HHHHHHHHHHT-SS--EEEEEEE-TTS-EEEEEEEEE-HHHHHHHT--GGGTTTSBGGGS-----